Protein AF-A0A1H9WIW2-F1 (afdb_monomer_lite)

Structure (mmCIF, N/CA/C/O backbone):
data_AF-A0A1H9WIW2-F1
#
_entry.id   AF-A0A1H9WIW2-F1
#
loop_
_atom_site.group_PDB
_atom_site.id
_atom_site.type_symbol
_atom_site.label_atom_id
_atom_site.label_alt_id
_atom_site.label_comp_id
_atom_site.label_asym_id
_atom_site.label_entity_id
_atom_site.label_seq_id
_atom_site.pdbx_PDB_ins_code
_atom_site.Cartn_x
_atom_site.Cartn_y
_atom_site.Cartn_z
_atom_site.occupancy
_atom_site.B_iso_or_equiv
_atom_site.auth_seq_id
_atom_site.auth_comp_id
_atom_site.auth_asym_id
_atom_site.auth_atom_id
_atom_site.pdbx_PDB_model_num
ATOM 1 N N . MET A 1 1 ? 23.520 7.569 10.812 1.00 41.25 1 MET A N 1
ATOM 2 C CA . MET A 1 1 ? 22.302 6.942 10.260 1.00 41.25 1 MET A CA 1
ATOM 3 C C . MET A 1 1 ? 21.087 7.621 10.864 1.00 41.25 1 MET A C 1
ATOM 5 O O . MET A 1 1 ? 20.949 7.591 12.079 1.00 41.25 1 MET A O 1
ATOM 9 N N . ALA A 1 2 ? 20.246 8.274 10.061 1.00 46.19 2 ALA A N 1
ATOM 10 C CA . ALA A 1 2 ? 18.974 8.799 10.552 1.00 46.19 2 ALA A CA 1
ATOM 11 C C . ALA A 1 2 ? 17.996 7.625 10.686 1.00 46.19 2 ALA A C 1
ATOM 13 O O . ALA A 1 2 ? 17.467 7.138 9.690 1.00 46.19 2 ALA A O 1
ATOM 14 N N . ILE A 1 3 ? 17.825 7.133 11.910 1.00 53.97 3 ILE A N 1
ATOM 15 C CA . ILE A 1 3 ? 16.825 6.120 12.238 1.00 53.97 3 ILE A CA 1
ATOM 16 C C . ILE A 1 3 ? 15.488 6.859 12.191 1.00 53.97 3 ILE A C 1
ATOM 18 O O . ILE A 1 3 ? 15.148 7.616 13.099 1.00 53.97 3 ILE A O 1
ATOM 22 N N . SER A 1 4 ? 14.785 6.747 11.063 1.00 59.34 4 SER A N 1
ATOM 23 C CA . SER A 1 4 ? 13.400 7.203 10.981 1.00 59.34 4 SER A CA 1
ATOM 24 C C . SER A 1 4 ? 12.619 6.505 12.103 1.00 59.34 4 SER A C 1
ATOM 26 O O . SER A 1 4 ? 12.880 5.332 12.358 1.00 59.34 4 SER A O 1
ATOM 28 N N . PRO A 1 5 ? 11.675 7.172 12.787 1.00 63.28 5 PRO A N 1
ATOM 29 C CA . PRO A 1 5 ? 10.930 6.581 13.908 1.00 63.28 5 PRO A CA 1
ATOM 30 C C . PRO A 1 5 ? 10.121 5.327 13.535 1.00 63.28 5 PRO A C 1
ATOM 32 O O . PRO A 1 5 ? 9.583 4.661 14.414 1.00 63.28 5 PRO A O 1
ATOM 35 N N . TYR A 1 6 ? 10.035 5.005 12.244 1.00 62.16 6 TYR A N 1
ATOM 36 C CA . TYR A 1 6 ? 9.504 3.751 11.743 1.00 62.16 6 TYR A CA 1
ATOM 37 C C . TYR A 1 6 ? 10.653 2.889 11.240 1.00 62.16 6 TYR A C 1
ATOM 39 O O . TYR A 1 6 ? 11.373 3.283 10.320 1.00 62.16 6 TYR A O 1
ATOM 47 N N . ASP A 1 7 ? 10.791 1.714 11.850 1.00 79.12 7 ASP A N 1
ATOM 48 C CA . ASP A 1 7 ? 11.765 0.715 11.438 1.00 79.12 7 ASP A CA 1
ATOM 49 C C . ASP A 1 7 ? 11.531 0.322 9.971 1.00 79.12 7 ASP A C 1
ATOM 51 O O . ASP A 1 7 ? 10.382 0.248 9.511 1.00 79.12 7 ASP A O 1
ATOM 55 N N . GLN A 1 8 ? 12.610 0.092 9.222 1.00 80.62 8 GLN A N 1
ATOM 56 C CA . GLN A 1 8 ? 12.523 -0.251 7.801 1.00 80.62 8 GLN A CA 1
ATOM 57 C C . GLN A 1 8 ? 11.682 -1.518 7.605 1.00 80.62 8 GLN A C 1
ATOM 59 O O . GLN A 1 8 ? 10.839 -1.559 6.707 1.00 80.62 8 GLN A O 1
ATOM 64 N N . GLU A 1 9 ? 11.795 -2.464 8.540 1.00 85.81 9 GLU A N 1
ATOM 65 C CA . GLU A 1 9 ? 11.002 -3.690 8.568 1.00 85.81 9 GLU A CA 1
ATOM 66 C C . GLU A 1 9 ? 9.492 -3.403 8.646 1.00 85.81 9 GLU A C 1
ATOM 68 O O . GLU A 1 9 ? 8.686 -4.041 7.967 1.00 85.81 9 GLU A O 1
ATOM 73 N N . THR A 1 10 ? 9.084 -2.389 9.419 1.00 88.31 10 THR A N 1
ATOM 74 C CA . THR A 1 10 ? 7.666 -2.007 9.544 1.00 88.31 10 THR A CA 1
ATOM 75 C C . THR A 1 10 ? 7.132 -1.462 8.225 1.00 88.31 10 THR A C 1
ATOM 77 O O . THR A 1 10 ? 6.024 -1.806 7.804 1.00 88.31 10 THR A O 1
ATOM 80 N N . ARG A 1 11 ? 7.927 -0.625 7.550 1.00 89.19 11 ARG A N 1
ATOM 81 C CA . ARG A 1 11 ? 7.567 -0.084 6.239 1.00 89.19 11 ARG A CA 1
ATOM 82 C C . ARG A 1 11 ? 7.435 -1.197 5.203 1.00 89.19 11 ARG A C 1
ATOM 84 O O . ARG A 1 11 ? 6.430 -1.238 4.495 1.00 89.19 11 ARG A O 1
ATOM 91 N N . GLU A 1 12 ? 8.416 -2.088 5.112 1.00 88.56 12 GLU A N 1
ATOM 92 C CA . GLU A 1 12 ? 8.412 -3.190 4.145 1.00 88.56 12 GLU A CA 1
ATOM 93 C C . GLU A 1 12 ? 7.256 -4.156 4.397 1.00 88.56 12 GLU A C 1
ATOM 95 O O . GLU A 1 12 ? 6.545 -4.532 3.463 1.00 88.56 12 GLU A O 1
ATOM 100 N N . ARG A 1 13 ? 6.984 -4.482 5.665 1.00 92.00 13 ARG A N 1
ATOM 101 C CA . ARG A 1 13 ? 5.843 -5.317 6.050 1.00 92.00 13 ARG A CA 1
ATOM 102 C C . ARG A 1 13 ? 4.508 -4.694 5.649 1.00 92.00 13 ARG A C 1
ATOM 104 O O . ARG A 1 13 ? 3.648 -5.397 5.119 1.00 92.00 13 ARG A O 1
ATOM 111 N N . ALA A 1 14 ? 4.326 -3.393 5.882 1.00 93.38 14 ALA A N 1
ATOM 112 C CA . ALA A 1 14 ? 3.094 -2.694 5.524 1.00 93.38 14 ALA A CA 1
ATOM 113 C C . ALA A 1 14 ? 2.892 -2.619 4.001 1.00 93.38 14 ALA A C 1
ATOM 115 O O . ALA A 1 14 ? 1.791 -2.860 3.507 1.00 93.38 14 ALA A O 1
ATOM 116 N N . VAL A 1 15 ? 3.960 -2.340 3.246 1.00 92.25 15 VAL A N 1
ATOM 117 C CA . VAL A 1 15 ? 3.933 -2.350 1.775 1.00 92.25 15 VAL A CA 1
ATOM 118 C C . VAL A 1 15 ? 3.625 -3.751 1.241 1.00 92.25 15 VAL A C 1
ATOM 120 O O . VAL A 1 15 ? 2.822 -3.891 0.322 1.00 92.25 15 VAL A O 1
ATOM 123 N N . ARG A 1 16 ? 4.195 -4.800 1.845 1.00 92.12 16 ARG A N 1
ATOM 124 C CA . ARG A 1 16 ? 3.917 -6.187 1.460 1.00 92.12 16 ARG A CA 1
ATOM 125 C C . ARG A 1 16 ? 2.458 -6.572 1.704 1.00 92.12 16 ARG A C 1
ATOM 127 O O . ARG A 1 16 ? 1.853 -7.157 0.815 1.00 92.12 16 ARG A O 1
ATOM 134 N N . MET A 1 17 ? 1.878 -6.196 2.849 1.00 94.31 17 MET A N 1
ATOM 135 C CA . MET A 1 17 ? 0.440 -6.395 3.095 1.00 94.31 17 MET A CA 1
ATOM 136 C C . MET A 1 17 ? -0.425 -5.673 2.062 1.00 94.31 17 MET A C 1
ATOM 138 O O . MET A 1 17 ? -1.426 -6.222 1.623 1.00 94.31 17 MET A O 1
ATOM 142 N N . TYR A 1 18 ? -0.049 -4.460 1.652 1.00 93.94 18 TYR A N 1
ATOM 143 C CA . TYR A 1 18 ? -0.793 -3.727 0.628 1.00 93.94 18 TYR A CA 1
ATOM 144 C C . TYR A 1 18 ? -0.844 -4.488 -0.704 1.00 93.94 18 TYR A C 1
ATOM 146 O O . TYR A 1 18 ? -1.920 -4.608 -1.286 1.00 93.94 18 TYR A O 1
ATOM 154 N N . PHE A 1 19 ? 0.289 -5.019 -1.173 1.00 92.38 19 PHE A N 1
ATOM 155 C CA . PHE A 1 19 ? 0.322 -5.808 -2.407 1.00 92.38 19 PHE A CA 1
ATOM 156 C C . PHE A 1 19 ? -0.424 -7.137 -2.277 1.00 92.38 19 PHE A C 1
ATOM 158 O O . PHE A 1 19 ? -1.098 -7.535 -3.219 1.00 92.38 19 PHE A O 1
ATOM 165 N N . ASP A 1 20 ? -0.348 -7.785 -1.115 1.00 93.56 20 ASP A N 1
ATOM 166 C CA . ASP A 1 20 ? -1.104 -9.003 -0.809 1.00 93.56 20 ASP A CA 1
ATOM 167 C C . ASP A 1 20 ? -2.620 -8.758 -0.918 1.00 93.56 20 ASP A C 1
ATOM 169 O O . ASP A 1 20 ? -3.301 -9.419 -1.694 1.00 93.56 20 ASP A O 1
ATOM 173 N N . ILE A 1 21 ? -3.124 -7.702 -0.270 1.00 93.50 21 ILE A N 1
ATOM 174 C CA . ILE A 1 21 ? -4.540 -7.299 -0.319 1.00 93.50 21 ILE A CA 1
ATOM 175 C C . ILE A 1 21 ? -4.970 -6.891 -1.737 1.00 93.50 21 ILE A C 1
ATOM 177 O O . ILE A 1 21 ? -6.087 -7.183 -2.166 1.00 93.50 21 ILE A O 1
ATOM 181 N N . LEU A 1 22 ? -4.099 -6.217 -2.494 1.00 90.94 22 LEU A N 1
ATOM 182 C CA . LEU A 1 22 ? -4.365 -5.936 -3.905 1.00 90.94 22 LEU A CA 1
ATOM 183 C C . LEU A 1 22 ? -4.462 -7.218 -4.735 1.00 90.94 22 LEU A C 1
ATOM 185 O O . LEU A 1 22 ? -5.349 -7.319 -5.579 1.00 90.94 22 LEU A O 1
ATOM 189 N N . SER A 1 23 ? -3.571 -8.179 -4.490 1.00 89.56 23 SER A N 1
ATOM 190 C CA . SER A 1 23 ? -3.557 -9.461 -5.191 1.00 89.56 23 SER A CA 1
ATOM 191 C C . SER A 1 23 ? -4.767 -10.328 -4.840 1.00 89.56 23 SER A C 1
ATOM 193 O O . SER A 1 23 ? -5.223 -11.086 -5.691 1.00 89.56 23 SER A O 1
ATOM 195 N N . ASP A 1 24 ? -5.300 -10.197 -3.624 1.00 92.38 24 ASP A N 1
ATOM 196 C CA . ASP A 1 24 ? -6.511 -10.886 -3.160 1.00 92.38 24 ASP A CA 1
ATOM 197 C C . ASP A 1 24 ? -7.799 -10.331 -3.806 1.00 92.38 24 ASP A C 1
ATOM 199 O O . ASP A 1 24 ? -8.867 -10.932 -3.726 1.00 92.38 24 ASP A O 1
ATOM 203 N N . GLY A 1 25 ? -7.703 -9.199 -4.514 1.00 90.38 25 GLY A N 1
ATOM 204 C CA . GLY A 1 25 ? -8.816 -8.612 -5.261 1.00 90.38 25 GLY A CA 1
ATOM 205 C C . GLY A 1 25 ? -9.444 -7.395 -4.588 1.00 90.38 25 GLY A C 1
ATOM 206 O O . GLY A 1 25 ? -10.639 -7.140 -4.759 1.00 90.38 25 GLY A O 1
ATOM 207 N N . ALA A 1 26 ? -8.665 -6.616 -3.830 1.00 90.25 26 ALA A N 1
ATOM 208 C CA . ALA A 1 26 ? -9.169 -5.378 -3.253 1.00 90.25 26 ALA A CA 1
ATOM 209 C C . ALA A 1 26 ? -9.802 -4.457 -4.318 1.00 90.25 26 ALA A C 1
ATOM 211 O O . ALA A 1 26 ? -9.225 -4.233 -5.384 1.00 90.25 26 ALA A O 1
ATOM 212 N N . PRO A 1 27 ? -10.952 -3.827 -4.012 1.00 88.25 27 PRO A N 1
ATOM 213 C CA . PRO A 1 27 ? -11.726 -3.072 -4.999 1.00 88.25 27 PRO A CA 1
ATOM 214 C C . PRO A 1 27 ? -11.021 -1.792 -5.470 1.00 88.25 27 PRO A C 1
ATOM 216 O O . PRO A 1 27 ? -11.406 -1.196 -6.472 1.00 88.25 27 PRO A O 1
ATOM 219 N N . SER A 1 28 ? -10.021 -1.311 -4.725 1.00 92.69 28 SER A N 1
ATOM 220 C CA . SER A 1 28 ? -9.174 -0.183 -5.117 1.00 92.69 28 SER A CA 1
ATOM 221 C C . SER A 1 28 ? -7.916 -0.100 -4.251 1.00 92.69 28 SER A C 1
ATOM 223 O O . SER A 1 28 ? -7.898 -0.573 -3.112 1.00 92.69 28 SER A O 1
ATOM 225 N N . LYS A 1 29 ? -6.898 0.630 -4.729 1.00 91.44 29 LYS A N 1
ATOM 226 C CA . LYS A 1 29 ? -5.697 0.971 -3.941 1.00 91.44 29 LYS A CA 1
ATOM 227 C C . LYS A 1 29 ? -6.039 1.652 -2.612 1.00 91.44 29 LYS A C 1
ATOM 229 O O . LYS A 1 29 ? -5.416 1.385 -1.592 1.00 91.44 29 LYS A O 1
ATOM 234 N N . ALA A 1 30 ? -7.052 2.520 -2.606 1.00 92.62 30 ALA A N 1
ATOM 235 C CA . ALA A 1 30 ? -7.499 3.203 -1.394 1.00 92.62 30 ALA A CA 1
ATOM 236 C C . ALA A 1 30 ? -8.144 2.240 -0.385 1.00 92.62 30 ALA A C 1
ATOM 238 O O . ALA A 1 30 ? -7.951 2.412 0.817 1.00 92.62 30 ALA A O 1
ATOM 239 N N . ALA A 1 31 ? -8.882 1.231 -0.860 1.00 93.69 31 ALA A N 1
ATOM 240 C CA . ALA A 1 31 ? -9.434 0.185 -0.002 1.00 93.69 31 ALA A CA 1
ATOM 241 C C . ALA A 1 31 ? -8.316 -0.660 0.622 1.00 93.69 31 ALA A C 1
ATOM 243 O O . ALA A 1 31 ? -8.314 -0.835 1.835 1.00 93.69 31 ALA A O 1
ATOM 244 N N . ALA A 1 32 ? -7.318 -1.065 -0.171 1.00 94.94 32 ALA A N 1
ATOM 245 C CA . ALA A 1 32 ? -6.153 -1.788 0.336 1.00 94.94 32 ALA A CA 1
ATOM 246 C C . ALA A 1 32 ? -5.384 -0.975 1.395 1.00 94.94 32 ALA A C 1
ATOM 248 O O . ALA A 1 32 ? -5.056 -1.488 2.458 1.00 94.94 32 ALA A O 1
ATOM 249 N N . ILE A 1 33 ? -5.156 0.323 1.158 1.00 94.44 33 ILE A N 1
ATOM 250 C CA . ILE A 1 33 ? -4.487 1.204 2.130 1.00 94.44 33 ILE A CA 1
ATOM 251 C C . ILE A 1 33 ? -5.278 1.311 3.441 1.00 94.44 33 ILE A C 1
ATOM 253 O O . ILE A 1 33 ? -4.672 1.272 4.508 1.00 94.44 33 ILE A O 1
ATOM 257 N N . ARG A 1 34 ? -6.610 1.448 3.381 1.00 94.44 34 ARG A N 1
ATOM 258 C CA . ARG A 1 34 ? -7.450 1.504 4.590 1.00 94.44 34 ARG A CA 1
ATOM 259 C C . ARG A 1 34 ? -7.441 0.195 5.368 1.00 94.44 34 ARG A C 1
ATOM 261 O O . ARG A 1 34 ? -7.453 0.223 6.593 1.00 94.44 34 ARG A O 1
ATOM 268 N N . ASP A 1 35 ? -7.400 -0.930 4.669 1.00 94.50 35 ASP A N 1
ATOM 269 C CA . ASP A 1 35 ? -7.325 -2.245 5.297 1.00 94.50 35 ASP A CA 1
ATOM 270 C C . ASP A 1 35 ? -5.973 -2.439 6.015 1.00 94.50 35 ASP A C 1
ATOM 272 O O . ASP A 1 35 ? -5.927 -2.839 7.180 1.00 94.50 35 ASP A O 1
ATOM 276 N N . VAL A 1 36 ? -4.867 -2.013 5.391 1.00 94.12 36 VAL A N 1
ATOM 277 C CA . VAL A 1 36 ? -3.542 -1.981 6.040 1.00 94.12 36 VAL A CA 1
ATOM 278 C C . VAL A 1 36 ? -3.500 -0.994 7.211 1.00 94.12 36 VAL A C 1
ATOM 280 O O . VAL A 1 36 ? -2.922 -1.314 8.251 1.00 94.12 36 VAL A O 1
ATOM 283 N N . GLU A 1 37 ? -4.115 0.185 7.092 1.00 94.31 37 GLU A N 1
ATOM 284 C CA . GLU A 1 37 ? -4.239 1.154 8.193 1.00 94.31 37 GLU A CA 1
ATOM 285 C C . GLU A 1 37 ? -4.978 0.535 9.384 1.00 94.31 37 GLU A C 1
ATOM 287 O O . GLU A 1 37 ? -4.499 0.632 10.511 1.00 94.31 37 GLU A O 1
ATOM 292 N N . ALA A 1 38 ? -6.083 -0.175 9.144 1.00 93.56 38 ALA A N 1
ATOM 293 C CA . ALA A 1 38 ? -6.830 -0.862 10.193 1.00 93.56 38 ALA A CA 1
ATOM 294 C C . ALA A 1 38 ? -6.015 -1.981 10.871 1.00 93.56 38 ALA A C 1
ATOM 296 O O . ALA A 1 38 ? -6.129 -2.171 12.080 1.00 93.56 38 ALA A O 1
ATOM 297 N N . LYS A 1 39 ? -5.166 -2.701 10.122 1.00 92.19 39 LYS A N 1
ATOM 298 C CA . LYS A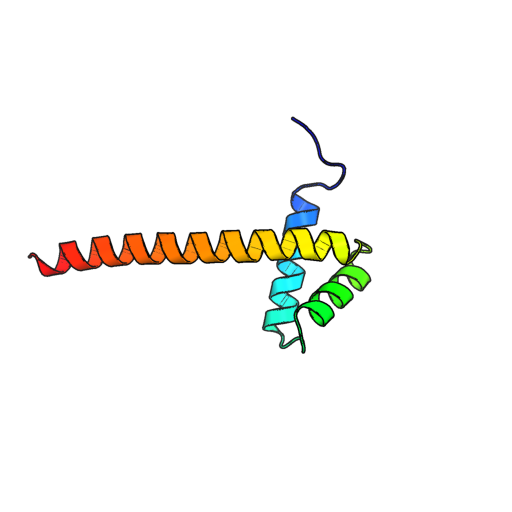 1 39 ? -4.329 -3.795 10.654 1.00 92.19 39 LYS A CA 1
ATOM 299 C C . LYS A 1 39 ? -3.071 -3.318 11.384 1.00 92.19 39 LYS A C 1
ATOM 301 O O . LYS A 1 39 ? -2.618 -3.985 12.309 1.00 92.19 39 LYS A O 1
ATOM 306 N N . THR A 1 40 ? -2.474 -2.211 10.946 1.00 89.44 40 THR A N 1
ATOM 307 C CA . THR A 1 40 ? -1.166 -1.732 11.440 1.00 89.44 40 THR A CA 1
ATOM 308 C C . THR A 1 40 ? -1.259 -0.493 12.328 1.00 89.44 40 THR A C 1
ATOM 310 O O . THR A 1 40 ? -0.310 -0.183 13.043 1.00 89.44 40 THR A O 1
ATOM 313 N N . GLY A 1 41 ? -2.371 0.245 12.274 1.00 90.75 41 GLY A N 1
ATOM 314 C CA . GLY A 1 41 ? -2.546 1.537 12.943 1.00 90.75 41 GLY A CA 1
ATOM 315 C C . GLY A 1 41 ? -1.766 2.691 12.302 1.00 90.75 41 GLY A C 1
ATOM 316 O O . GLY A 1 41 ? -1.751 3.802 12.836 1.00 90.75 41 GLY A O 1
ATOM 317 N N . ILE A 1 42 ? -1.095 2.459 11.170 1.00 90.50 42 ILE A N 1
ATOM 318 C CA . ILE A 1 42 ? -0.321 3.480 10.462 1.00 90.50 42 ILE A CA 1
ATOM 319 C C . ILE A 1 42 ? -1.264 4.296 9.584 1.00 90.50 42 ILE A C 1
ATOM 321 O O . ILE A 1 42 ? -2.032 3.740 8.805 1.00 90.50 42 ILE A O 1
ATOM 325 N N . LYS A 1 43 ? -1.150 5.626 9.658 1.00 92.56 43 LYS A N 1
ATOM 326 C CA . LYS A 1 43 ? -1.993 6.540 8.880 1.00 92.56 43 LYS A CA 1
ATOM 327 C C . LYS A 1 43 ? -1.964 6.220 7.385 1.00 92.56 43 LYS A C 1
ATOM 329 O O . LYS A 1 43 ? -0.887 6.118 6.787 1.00 92.56 43 LYS A O 1
ATOM 334 N N . ALA A 1 44 ? -3.136 6.220 6.755 1.00 92.81 44 ALA A N 1
ATOM 335 C CA . ALA A 1 44 ? -3.291 6.000 5.317 1.00 92.81 44 ALA A CA 1
ATOM 336 C C . ALA A 1 44 ? -2.441 6.948 4.454 1.00 92.81 44 ALA A C 1
ATOM 338 O O . ALA A 1 44 ? -1.946 6.553 3.400 1.00 92.81 44 ALA A O 1
ATOM 339 N N . SER A 1 45 ? -2.231 8.196 4.889 1.00 93.50 45 SER A N 1
ATOM 340 C CA . SER A 1 45 ? -1.374 9.155 4.178 1.00 93.50 45 SER A CA 1
ATOM 341 C C . SER A 1 45 ? 0.090 8.708 4.117 1.00 93.50 45 SER A C 1
ATOM 343 O O . SER A 1 45 ? 0.730 8.852 3.07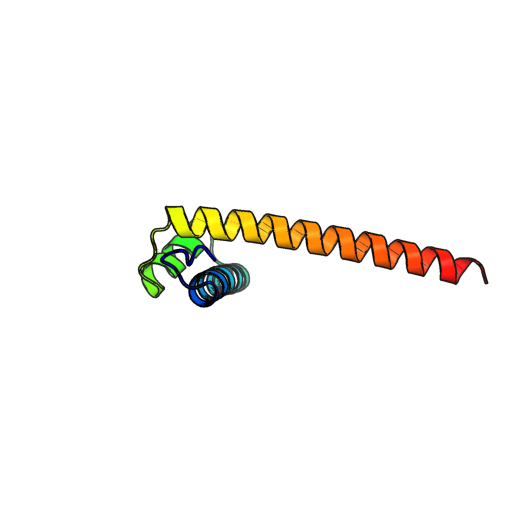5 1.00 93.50 45 SER A O 1
ATOM 345 N N . THR A 1 46 ? 0.608 8.122 5.199 1.00 91.62 46 THR A N 1
ATOM 346 C CA . THR A 1 46 ? 1.961 7.555 5.261 1.00 91.62 46 THR A CA 1
ATOM 347 C C . THR A 1 46 ? 2.062 6.313 4.388 1.00 91.62 46 THR A C 1
ATOM 349 O O . THR A 1 46 ? 2.960 6.226 3.550 1.00 91.62 46 THR A O 1
ATOM 352 N N . LEU A 1 47 ? 1.098 5.396 4.519 1.00 92.88 47 LEU A N 1
ATOM 353 C CA . LEU A 1 47 ? 1.035 4.182 3.707 1.00 92.88 47 LEU A CA 1
ATOM 354 C C . LEU A 1 47 ? 0.989 4.513 2.216 1.00 92.88 47 LEU A C 1
ATOM 356 O O . LEU A 1 47 ? 1.741 3.931 1.448 1.00 92.88 47 LEU A O 1
ATOM 360 N N . ARG A 1 48 ? 0.201 5.517 1.814 1.00 92.88 48 ARG A N 1
ATOM 361 C CA . ARG A 1 48 ? 0.122 5.977 0.422 1.00 92.88 48 ARG A CA 1
ATOM 362 C C . ARG A 1 48 ? 1.463 6.462 -0.126 1.00 92.88 48 ARG A C 1
ATOM 364 O O . ARG A 1 48 ? 1.748 6.238 -1.298 1.00 92.88 48 ARG A O 1
ATOM 371 N N . ASN A 1 49 ? 2.275 7.139 0.687 1.00 92.56 49 ASN A N 1
ATOM 372 C CA . ASN A 1 49 ? 3.611 7.567 0.269 1.00 92.56 49 ASN A CA 1
ATOM 373 C C . ASN A 1 49 ? 4.554 6.368 0.109 1.00 92.56 49 ASN A C 1
ATOM 375 O O . ASN A 1 49 ? 5.315 6.310 -0.855 1.00 92.56 49 ASN A O 1
ATOM 379 N N . TRP A 1 50 ? 4.492 5.402 1.028 1.00 92.25 50 TRP A N 1
ATOM 380 C CA . TRP A 1 50 ? 5.318 4.198 0.960 1.00 92.25 50 TRP A CA 1
ATOM 381 C C . TRP A 1 50 ? 4.943 3.298 -0.212 1.00 92.25 50 TRP A C 1
ATOM 383 O O . TRP A 1 50 ? 5.842 2.846 -0.916 1.00 92.25 50 TRP A O 1
ATOM 393 N N . THR A 1 51 ? 3.648 3.085 -0.451 1.00 91.31 51 THR A N 1
ATOM 394 C CA . THR A 1 51 ? 3.162 2.255 -1.556 1.00 91.31 51 THR A CA 1
ATOM 395 C C . THR A 1 51 ? 3.424 2.911 -2.900 1.00 91.31 51 THR A C 1
ATOM 397 O O . THR A 1 51 ? 3.920 2.230 -3.780 1.00 91.31 51 THR A O 1
ATOM 400 N N . ARG A 1 52 ? 3.233 4.232 -3.059 1.00 90.81 52 ARG A N 1
ATOM 401 C CA . ARG A 1 52 ? 3.637 4.933 -4.297 1.00 90.81 52 ARG A CA 1
ATOM 402 C C . ARG A 1 52 ? 5.115 4.753 -4.618 1.00 90.81 52 ARG A C 1
ATOM 404 O O . ARG A 1 52 ? 5.465 4.554 -5.774 1.00 90.81 52 ARG A O 1
ATOM 411 N N . LYS A 1 53 ? 5.976 4.874 -3.604 1.00 89.31 53 LYS A N 1
ATOM 412 C CA . LYS A 1 53 ? 7.416 4.702 -3.795 1.00 89.31 53 LYS 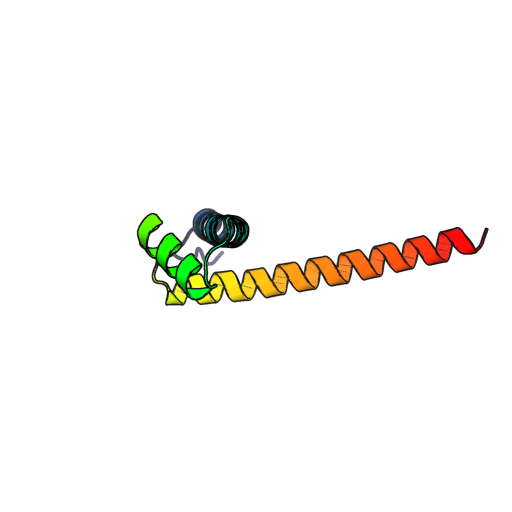A CA 1
ATOM 413 C C . LYS A 1 53 ? 7.741 3.256 -4.173 1.00 89.31 53 LYS A C 1
ATOM 415 O O . LYS A 1 53 ? 8.477 3.052 -5.120 1.00 89.31 53 LYS A O 1
ATOM 420 N N . ALA A 1 54 ? 7.110 2.288 -3.511 1.00 88.62 54 ALA A N 1
ATOM 421 C CA . ALA A 1 54 ? 7.272 0.875 -3.835 1.00 88.62 54 ALA A CA 1
ATOM 422 C C . ALA A 1 54 ? 6.726 0.495 -5.222 1.00 88.62 54 ALA A C 1
ATOM 424 O O . ALA A 1 54 ? 7.322 -0.338 -5.887 1.00 88.62 54 ALA A O 1
ATOM 425 N N . GLU A 1 55 ? 5.620 1.095 -5.673 1.00 87.75 55 GLU A N 1
ATOM 426 C CA . GLU A 1 55 ? 5.099 0.906 -7.034 1.00 87.75 55 GLU A CA 1
ATOM 427 C C . GLU A 1 55 ? 6.116 1.390 -8.074 1.00 87.75 55 GLU A C 1
ATOM 429 O O . GLU A 1 55 ? 6.410 0.654 -9.007 1.00 87.75 55 GLU A O 1
ATOM 434 N N . HIS A 1 56 ? 6.712 2.568 -7.864 1.00 86.81 56 HIS A N 1
ATOM 435 C CA . HIS A 1 56 ? 7.768 3.089 -8.735 1.00 86.81 56 HIS A CA 1
ATOM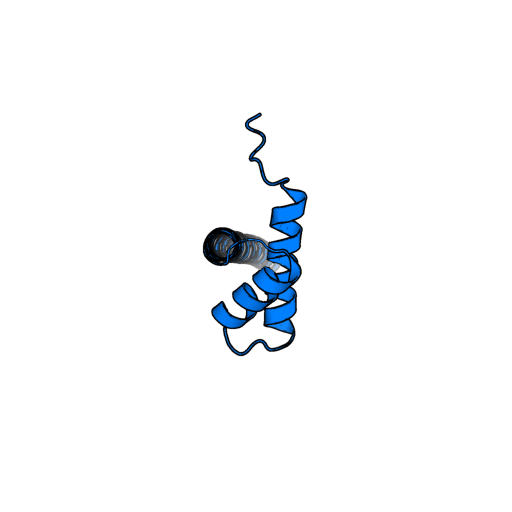 436 C C . HIS A 1 56 ? 9.039 2.231 -8.693 1.00 86.81 56 HIS A C 1
ATOM 438 O O . HIS A 1 56 ? 9.578 1.893 -9.737 1.00 86.81 56 HIS A O 1
ATOM 444 N N . ASP A 1 57 ? 9.516 1.864 -7.499 1.00 82.75 57 ASP A N 1
ATOM 445 C CA . ASP A 1 57 ? 10.709 1.019 -7.342 1.00 82.75 57 ASP A CA 1
ATOM 446 C C . ASP A 1 57 ? 10.494 -0.364 -8.003 1.00 82.75 57 ASP A C 1
ATOM 448 O O . ASP A 1 57 ? 11.416 -0.930 -8.584 1.00 82.75 57 ASP A O 1
ATOM 452 N N . ASN A 1 58 ? 9.270 -0.907 -7.960 1.00 78.44 58 ASN A N 1
ATOM 453 C CA . ASN A 1 58 ? 8.924 -2.164 -8.625 1.00 78.44 58 ASN A CA 1
ATOM 454 C C . ASN A 1 58 ? 8.834 -2.020 -10.153 1.00 78.44 58 ASN A C 1
ATOM 456 O O . ASN A 1 58 ? 9.250 -2.922 -10.870 1.00 78.44 58 ASN A O 1
ATOM 460 N N . GLU A 1 59 ? 8.303 -0.906 -10.656 1.00 74.94 59 GLU A N 1
ATOM 461 C CA . GLU A 1 59 ? 8.243 -0.617 -12.094 1.00 74.94 59 GLU A CA 1
ATOM 462 C C . GLU A 1 59 ? 9.650 -0.416 -12.679 1.00 74.94 59 GLU A C 1
ATOM 464 O O . GLU A 1 59 ? 9.981 -1.020 -13.695 1.00 74.94 59 GLU A O 1
ATOM 469 N N . GLU A 1 60 ? 10.523 0.301 -11.965 1.00 71.12 60 GLU A N 1
ATOM 470 C CA . GLU A 1 60 ? 11.941 0.453 -12.316 1.00 71.12 60 GLU A CA 1
ATOM 471 C C . GLU A 1 60 ? 12.678 -0.900 -12.298 1.00 71.12 60 GLU A C 1
ATOM 473 O O . GLU A 1 60 ? 13.451 -1.209 -13.204 1.00 71.12 60 GLU A O 1
ATOM 478 N N . ALA A 1 61 ? 12.401 -1.765 -11.315 1.00 63.97 61 ALA A N 1
ATOM 479 C CA . ALA A 1 61 ? 12.980 -3.109 -11.263 1.00 63.97 61 ALA A CA 1
ATOM 480 C C . ALA A 1 61 ? 12.515 -4.013 -12.423 1.00 63.97 61 ALA A C 1
ATOM 482 O O . ALA A 1 61 ? 13.299 -4.829 -12.918 1.00 63.97 61 ALA A O 1
ATOM 483 N N . ILE A 1 62 ? 11.258 -3.877 -12.864 1.00 63.12 62 ILE A N 1
ATOM 484 C CA . ILE A 1 62 ? 10.734 -4.586 -14.039 1.00 63.12 62 ILE A CA 1
ATOM 485 C C . ILE A 1 62 ? 11.425 -4.073 -15.306 1.00 63.12 62 ILE A C 1
ATOM 487 O O . ILE A 1 62 ? 11.966 -4.889 -16.050 1.00 63.12 62 ILE A O 1
ATOM 491 N N . GLU A 1 63 ? 11.506 -2.754 -15.500 1.00 64.31 63 GLU A N 1
ATOM 492 C CA . GLU A 1 63 ? 12.146 -2.138 -16.670 1.00 64.31 63 GLU A CA 1
ATOM 493 C C . GLU A 1 63 ? 13.622 -2.550 -16.797 1.00 64.31 63 GLU A C 1
ATOM 495 O O . GLU A 1 63 ? 14.072 -2.969 -17.866 1.00 64.31 63 GLU A O 1
ATOM 500 N N . VAL A 1 64 ? 14.376 -2.520 -15.692 1.00 63.75 64 VAL A N 1
ATOM 501 C CA . VAL A 1 64 ? 15.781 -2.958 -15.670 1.00 63.75 64 VAL A CA 1
ATOM 502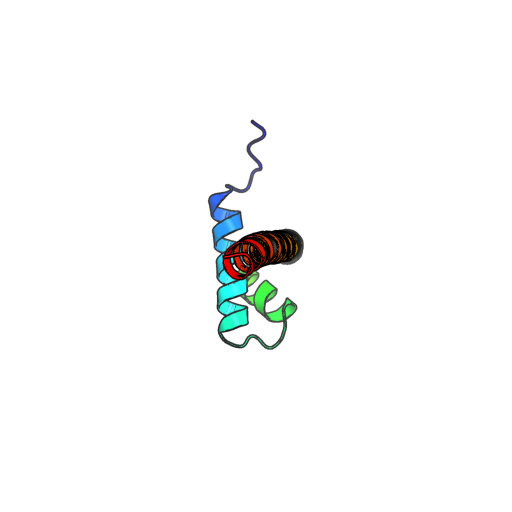 C C . VAL A 1 64 ? 15.904 -4.453 -15.984 1.00 63.75 64 VAL A C 1
ATOM 504 O O . VAL A 1 64 ? 16.812 -4.854 -16.714 1.00 63.75 64 VAL A O 1
ATOM 507 N N . SER A 1 65 ? 14.986 -5.292 -15.486 1.00 62.44 65 SER A N 1
ATOM 508 C CA . SER A 1 65 ? 14.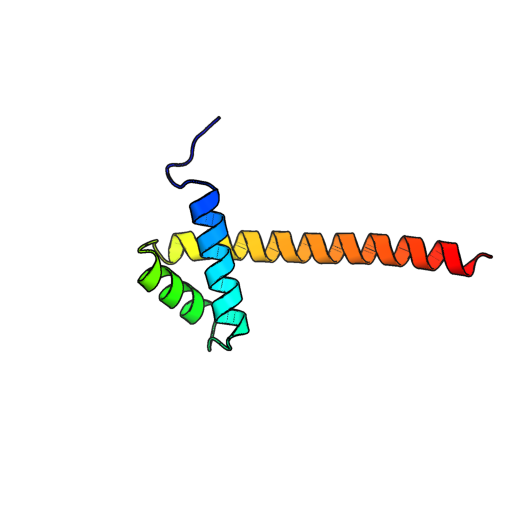986 -6.728 -15.797 1.00 62.44 65 SER A CA 1
ATOM 509 C C . SER A 1 65 ? 14.642 -7.015 -17.259 1.00 62.44 65 SER A C 1
ATOM 511 O O . SER A 1 65 ? 15.192 -7.955 -17.835 1.00 62.44 65 SER A O 1
ATOM 513 N N . GLU A 1 66 ? 13.740 -6.247 -17.866 1.00 59.78 66 GLU A N 1
ATOM 514 C CA . GLU A 1 66 ? 13.399 -6.376 -19.283 1.00 59.78 66 GLU A CA 1
ATOM 515 C C . GLU A 1 66 ? 14.555 -5.917 -20.177 1.00 59.78 66 GLU A C 1
ATOM 517 O O . GLU A 1 66 ? 14.915 -6.635 -21.108 1.00 59.78 66 GLU A O 1
ATOM 522 N N . ALA A 1 67 ? 15.215 -4.803 -19.844 1.00 59.88 67 ALA A N 1
ATOM 523 C CA . ALA A 1 67 ? 16.389 -4.319 -20.570 1.00 59.88 67 ALA A CA 1
ATOM 524 C C . ALA A 1 67 ? 17.562 -5.323 -20.555 1.00 59.88 67 ALA A C 1
ATOM 526 O O . ALA A 1 67 ? 18.233 -5.508 -21.574 1.00 59.88 67 ALA A O 1
ATOM 527 N N . ASP A 1 68 ? 17.792 -6.001 -19.427 1.00 58.94 68 ASP A N 1
ATOM 528 C CA . ASP A 1 68 ? 18.834 -7.028 -19.291 1.00 58.94 68 ASP A CA 1
ATOM 529 C C . ASP A 1 68 ? 18.495 -8.310 -20.082 1.00 58.94 68 ASP A C 1
ATOM 531 O O . ASP A 1 68 ? 19.333 -8.848 -20.811 1.00 58.94 68 ASP A O 1
ATOM 535 N N . LYS A 1 69 ? 17.228 -8.748 -20.048 1.00 56.81 69 LYS A N 1
ATOM 536 C CA . LYS A 1 69 ? 16.744 -9.902 -20.831 1.00 56.81 69 LYS A CA 1
ATOM 537 C C . LYS A 1 69 ? 16.811 -9.663 -22.340 1.00 56.81 69 LYS A C 1
ATOM 539 O O . LYS A 1 69 ? 17.166 -10.579 -23.086 1.00 56.81 69 LYS A O 1
ATOM 544 N N . ASP A 1 70 ? 16.497 -8.453 -22.802 1.00 55.06 70 ASP A N 1
ATOM 545 C CA . ASP A 1 70 ? 16.578 -8.095 -24.223 1.00 55.06 70 ASP A CA 1
ATOM 546 C C . ASP A 1 70 ? 18.040 -8.071 -24.713 1.00 55.06 70 ASP A C 1
ATOM 548 O O . ASP A 1 70 ? 18.357 -8.525 -25.820 1.00 55.06 70 ASP A O 1
ATOM 552 N N . ALA A 1 71 ? 18.967 -7.624 -23.856 1.00 59.88 71 ALA A N 1
ATOM 553 C CA . ALA A 1 71 ? 20.399 -7.638 -24.143 1.00 59.88 71 ALA A CA 1
ATOM 554 C C . ALA A 1 71 ? 20.961 -9.066 -24.290 1.00 59.88 71 ALA A C 1
ATOM 556 O O . ALA A 1 71 ? 21.777 -9.316 -25.186 1.00 59.88 71 ALA A O 1
ATOM 557 N N . GLU A 1 72 ? 20.504 -10.011 -23.466 1.00 57.88 72 GLU A N 1
ATOM 558 C CA . GLU A 1 72 ? 20.887 -11.428 -23.548 1.00 57.88 72 GLU A CA 1
ATOM 559 C C . GLU A 1 72 ? 20.283 -12.123 -24.785 1.00 57.88 72 GLU A C 1
ATOM 561 O O . GLU A 1 72 ? 20.994 -12.813 -25.523 1.00 57.88 72 GLU A O 1
ATOM 566 N N . LEU A 1 73 ? 19.008 -11.869 -25.107 1.00 55.75 73 LEU A N 1
ATOM 567 C CA . LEU A 1 73 ? 18.353 -12.413 -26.308 1.00 55.75 73 LEU A CA 1
ATOM 568 C C . LEU A 1 73 ? 19.023 -11.956 -27.612 1.00 55.75 73 LEU A C 1
ATOM 570 O O . LEU A 1 73 ? 19.104 -12.722 -28.579 1.00 55.75 73 LEU A O 1
ATOM 574 N N . LYS A 1 74 ? 19.542 -10.724 -27.651 1.00 57.91 74 LYS A N 1
ATOM 575 C CA . LYS A 1 74 ? 20.253 -10.195 -28.822 1.00 57.91 74 LYS A CA 1
ATOM 576 C C . LYS A 1 74 ? 21.633 -10.827 -29.020 1.00 57.91 74 LYS A C 1
ATOM 578 O O . LYS A 1 74 ? 22.077 -10.935 -30.164 1.00 57.91 74 LYS A O 1
ATOM 583 N N . LYS A 1 75 ? 22.304 -11.258 -27.947 1.00 58.41 75 LYS A N 1
ATOM 584 C CA . LYS A 1 75 ? 23.568 -12.007 -28.046 1.00 58.41 75 LYS A CA 1
ATOM 585 C C . LYS A 1 75 ? 23.340 -13.421 -28.574 1.00 58.41 75 LYS A C 1
ATOM 587 O O . LYS A 1 75 ? 24.082 -13.850 -29.449 1.00 58.41 75 LYS A O 1
ATOM 592 N N . LEU A 1 76 ? 22.278 -14.093 -28.124 1.00 56.78 76 LEU A N 1
ATOM 593 C CA . LEU A 1 76 ? 22.005 -15.487 -28.487 1.00 56.78 76 LEU A CA 1
ATOM 594 C C . LEU A 1 76 ? 21.579 -15.678 -29.955 1.00 56.78 76 LEU A C 1
ATOM 596 O O . LEU A 1 76 ? 21.766 -16.748 -30.516 1.00 56.78 76 LEU A O 1
ATOM 600 N N . ARG A 1 77 ? 21.027 -14.647 -30.611 1.00 53.84 77 ARG A N 1
ATOM 601 C CA . ARG A 1 77 ? 20.680 -14.697 -32.049 1.00 53.84 77 ARG A CA 1
ATOM 602 C C . ARG A 1 77 ? 21.847 -14.422 -33.003 1.00 53.84 77 ARG A C 1
ATOM 604 O O . ARG A 1 77 ? 21.621 -14.337 -34.210 1.00 53.84 77 ARG A O 1
ATOM 611 N N . LYS A 1 78 ? 23.054 -14.190 -32.481 1.00 54.59 78 LYS A N 1
ATOM 612 C CA . LYS A 1 78 ? 24.240 -13.865 -33.287 1.00 54.59 78 LYS A CA 1
ATOM 613 C C . LYS A 1 78 ? 25.229 -15.034 -33.429 1.00 54.59 78 LYS A C 1
ATOM 615 O O . LYS A 1 78 ? 26.226 -14.872 -34.129 1.00 54.59 78 LYS A O 1
ATOM 620 N N . GLU A 1 79 ? 24.943 -16.182 -32.821 1.00 46.41 79 GLU A N 1
ATOM 621 C CA . GLU A 1 79 ? 25.587 -17.474 -33.124 1.00 46.41 79 GLU A CA 1
ATOM 622 C C . GLU A 1 79 ? 24.768 -18.255 -34.158 1.00 46.41 79 GLU A C 1
ATOM 624 O O . GLU A 1 79 ? 25.399 -18.881 -35.038 1.00 46.41 79 GLU A O 1
#

Radius of gyration: 17.2 Å; chains: 1; bounding box: 37×27×47 Å

Foldseek 3Di:
DPCDPDHPVLLVVLLVQLVVCVVVPQVDSLSSLVVSCVVNVDDSVVNVVSNVVVVVVVVVVVVVVVVVVVVVVVVVVVD

Organism: NCBI:txid1121357

InterPro domains:
  IPR009057 Homedomain-like superfamily [SSF46689] (1-79)
  IPR036388 Winged helix-like DNA-binding domain superfamily [G3DSA:1.10.10.10] (2-63)

pLDDT: mean 79.79, std 16.09, range [41.25, 94.94]

Sequence (79 aa):
MAISPYDQETRERAVRMYFDILSDGAPSKAAAIRDVEAKTGIKASTLRNWTRKAEHDNEEAIEVSEADKDAELKKLRKE

Secondary structure (DSSP, 8-state):
----SS-HHHHHHHHHHHHHHHHTT-S-HHHHHHHHHHHH---HHHHHHHHHHHHHHHHHHHHHHHHHHHHHHHHHTT-